Protein AF-A0A0F8VMT8-F1 (afdb_monomer_lite)

Secondary structure (DSSP, 8-state):
----HHHHHHHHHHHHHHHHHHHHHHHHHHHS-GGG---SSHHHHHHHHHHHHHHHHHHHHHHHHTHHHHHHHHHHHHS-HHHHHHHHHHHHHHT---

Foldseek 3Di:
DDDDPVRVVVVVVVVVVVVVVVVVVVCCCPVVVLVVQPDPDPVVNVVVSVVSVVV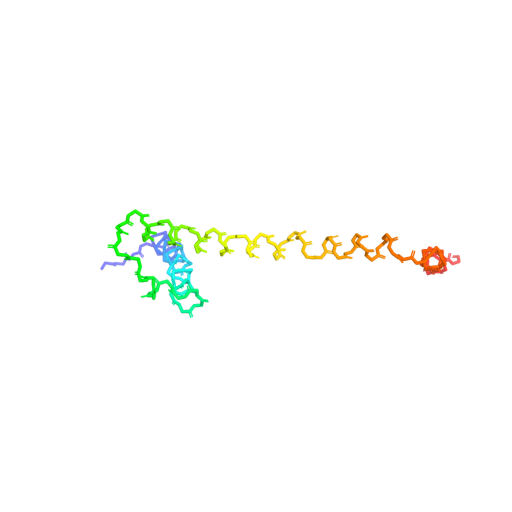VVVVVVCVVDPPVVPVVVVCVVPPPPVVVVVVVVVVVVVPDDD

pLDDT: mean 82.47, std 11.04, range [58.97, 95.0]

Structure (mmCIF, N/CA/C/O backbone):
data_AF-A0A0F8VMT8-F1
#
_entry.id   AF-A0A0F8VMT8-F1
#
loop_
_atom_site.group_PDB
_atom_site.id
_atom_site.type_symbol
_atom_site.label_atom_id
_atom_site.label_alt_id
_atom_site.label_comp_id
_atom_site.label_asym_id
_atom_site.label_entity_id
_atom_site.label_seq_id
_atom_site.pdbx_PDB_ins_code
_atom_site.Cartn_x
_atom_site.Cartn_y
_atom_site.Cartn_z
_atom_site.occupancy
_atom_site.B_iso_or_equiv
_atom_site.auth_seq_id
_atom_site.auth_comp_id
_atom_site.auth_asym_id
_atom_site.auth_atom_id
_atom_site.pdbx_PDB_model_num
ATOM 1 N N . THR A 1 1 ? -30.466 8.789 17.266 1.00 64.62 1 THR A N 1
ATOM 2 C CA . THR A 1 1 ? -30.925 7.385 17.413 1.00 64.62 1 THR A CA 1
ATOM 3 C C . THR A 1 1 ? -29.850 6.560 18.101 1.00 64.62 1 THR A C 1
ATOM 5 O O . THR A 1 1 ? -28.702 6.594 17.675 1.00 64.62 1 THR A O 1
ATOM 8 N N . LYS A 1 2 ? -30.168 5.866 19.206 1.00 78.38 2 LYS A N 1
ATOM 9 C CA . LYS A 1 2 ? -29.196 4.997 19.899 1.00 78.38 2 LYS A CA 1
ATOM 10 C C . LYS A 1 2 ? -28.933 3.757 19.036 1.00 78.38 2 LYS A C 1
ATOM 12 O O . LYS A 1 2 ? -29.837 2.959 18.829 1.00 78.38 2 LYS A O 1
ATOM 17 N N . GLN A 1 3 ? -27.711 3.606 18.529 1.00 77.75 3 GLN A N 1
ATOM 18 C CA . GLN A 1 3 ? -27.300 2.401 17.803 1.00 77.75 3 GLN A CA 1
ATOM 19 C C . GLN A 1 3 ? -27.196 1.204 18.757 1.00 77.75 3 GLN A C 1
ATOM 21 O O . GLN A 1 3 ? -26.594 1.317 19.833 1.00 77.75 3 GLN A O 1
ATOM 26 N N . SER A 1 4 ? -27.738 0.060 18.337 1.00 90.56 4 SER A N 1
ATOM 27 C CA . SER A 1 4 ? -27.616 -1.222 19.039 1.00 90.56 4 SER A CA 1
ATOM 28 C C . SER A 1 4 ? -26.147 -1.663 19.138 1.00 90.56 4 SER A C 1
ATOM 30 O O . SER A 1 4 ? -25.320 -1.320 18.288 1.00 90.56 4 SER A O 1
ATOM 32 N N . TYR A 1 5 ? -25.804 -2.450 20.163 1.00 90.94 5 TYR A N 1
ATOM 33 C CA . TYR A 1 5 ? -24.452 -2.992 20.361 1.00 90.94 5 TYR A CA 1
ATOM 34 C C . TYR A 1 5 ? -23.927 -3.719 19.111 1.00 90.94 5 TYR A C 1
ATOM 36 O O . TYR A 1 5 ? -22.778 -3.524 18.706 1.00 90.94 5 TYR A O 1
ATOM 44 N N . TYR A 1 6 ? -24.797 -4.486 18.446 1.00 91.25 6 TYR A N 1
ATOM 45 C CA . TYR A 1 6 ? -24.470 -5.176 17.199 1.00 91.25 6 TYR A CA 1
ATOM 46 C C . TYR A 1 6 ? -24.098 -4.200 16.073 1.00 91.25 6 TYR A C 1
ATOM 48 O O . TYR A 1 6 ? -23.081 -4.386 15.405 1.00 91.25 6 TYR A O 1
ATOM 56 N N . GLN A 1 7 ? -24.872 -3.122 15.907 1.00 93.62 7 GLN A N 1
ATOM 57 C CA . GLN A 1 7 ? -24.616 -2.101 14.886 1.00 93.62 7 GLN A CA 1
ATOM 58 C C . GLN A 1 7 ? -23.259 -1.433 15.121 1.00 93.62 7 GLN A C 1
ATOM 60 O O . GLN A 1 7 ? -22.449 -1.382 14.203 1.00 93.62 7 GLN A O 1
ATOM 65 N N . LYS A 1 8 ? -22.947 -1.045 16.366 1.00 90.31 8 LYS A N 1
ATOM 66 C CA . LYS A 1 8 ? -21.641 -0.456 16.714 1.00 90.31 8 LYS A CA 1
ATOM 67 C C . LYS A 1 8 ? -20.474 -1.394 16.402 1.00 90.31 8 LYS A C 1
ATOM 69 O O . LYS A 1 8 ? -19.443 -0.948 15.900 1.00 90.31 8 LYS A O 1
ATOM 74 N N . ARG A 1 9 ? -20.614 -2.692 16.697 1.00 91.88 9 ARG A N 1
ATOM 75 C CA . ARG A 1 9 ? -19.589 -3.699 16.379 1.00 91.88 9 ARG A CA 1
ATOM 76 C C . ARG A 1 9 ? -19.396 -3.844 14.869 1.00 91.88 9 ARG A C 1
ATOM 78 O O . ARG A 1 9 ? -18.253 -3.920 14.426 1.00 91.88 9 ARG A O 1
ATOM 85 N N . LYS A 1 10 ? -20.486 -3.859 14.096 1.00 93.12 10 LYS A N 1
ATOM 86 C CA . LYS A 1 10 ? -20.446 -3.926 12.630 1.00 93.12 10 LYS A CA 1
ATOM 87 C C . LYS A 1 10 ? -19.722 -2.710 12.039 1.00 93.12 10 LYS A C 1
ATOM 89 O O . LYS A 1 10 ? -18.744 -2.890 11.324 1.00 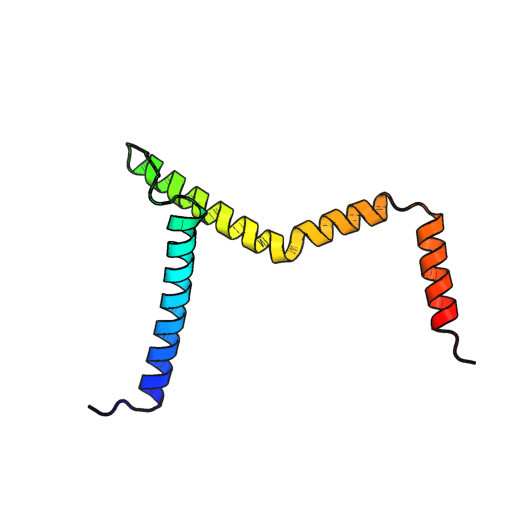93.12 10 LYS A O 1
ATOM 94 N N . THR A 1 11 ? -20.091 -1.496 12.452 1.00 92.75 11 THR A N 1
ATOM 95 C CA . THR A 1 11 ? -19.466 -0.258 11.953 1.00 92.75 11 THR A CA 1
ATOM 96 C C . THR A 1 11 ? -17.978 -0.178 12.292 1.00 92.75 11 THR A C 1
ATOM 98 O O . THR A 1 11 ? -17.182 0.276 11.477 1.00 92.75 11 THR A O 1
ATOM 101 N N . ARG A 1 12 ? -17.568 -0.649 13.479 1.00 91.56 12 ARG A N 1
ATOM 102 C CA . ARG A 1 12 ? -16.144 -0.719 13.850 1.00 91.56 12 ARG A CA 1
ATOM 103 C C . ARG A 1 12 ? -15.353 -1.675 12.958 1.00 91.56 12 ARG A C 1
ATOM 105 O O . ARG A 1 12 ? -14.224 -1.350 12.612 1.00 91.56 12 ARG A O 1
ATOM 112 N N . LYS A 1 13 ? -15.925 -2.828 12.591 1.00 93.62 13 LYS A N 1
ATOM 113 C CA . LYS A 1 13 ? -15.279 -3.775 11.667 1.00 93.62 13 LYS A CA 1
ATOM 114 C C . LYS A 1 13 ? -15.103 -3.165 10.277 1.00 93.62 13 LYS A C 1
ATOM 116 O O . LYS A 1 13 ? -13.988 -3.130 9.778 1.00 93.62 13 LYS A O 1
ATOM 121 N N . GLU A 1 14 ? -16.168 -2.596 9.721 1.00 94.56 14 GLU A N 1
ATOM 122 C CA . GLU A 1 14 ? -16.134 -1.932 8.409 1.00 94.56 14 GLU A CA 1
ATOM 123 C C . GLU A 1 14 ? -15.160 -0.742 8.391 1.00 94.56 14 GLU A C 1
ATOM 125 O O . GLU A 1 14 ? -14.477 -0.492 7.400 1.00 94.56 14 GLU A O 1
ATOM 130 N N . ALA A 1 15 ? -15.071 0.007 9.495 1.00 93.75 15 ALA A N 1
ATOM 131 C CA . ALA A 1 15 ? -14.091 1.079 9.640 1.00 93.75 15 ALA A CA 1
ATOM 132 C C . ALA A 1 15 ? -12.656 0.537 9.695 1.00 93.75 15 ALA A C 1
ATOM 134 O O . ALA A 1 15 ? -11.778 1.095 9.050 1.00 93.75 15 ALA A O 1
ATOM 135 N N . ALA A 1 16 ? -12.407 -0.560 10.415 1.00 93.38 16 ALA A N 1
ATOM 136 C CA . ALA A 1 16 ? -11.082 -1.175 10.473 1.00 93.38 16 ALA A CA 1
ATOM 137 C C . ALA A 1 16 ? -10.619 -1.695 9.100 1.00 93.38 16 ALA A C 1
ATOM 139 O O . ALA A 1 16 ? -9.461 -1.496 8.734 1.00 93.38 16 ALA A O 1
ATOM 140 N N . GLU A 1 17 ? -11.521 -2.301 8.325 1.00 93.50 17 GLU A N 1
ATOM 141 C CA . GLU A 1 17 ? -11.248 -2.751 6.954 1.00 93.50 17 GLU A CA 1
ATOM 142 C C . GLU A 1 17 ? -10.885 -1.572 6.042 1.00 93.50 17 GLU A C 1
ATOM 144 O O . GLU A 1 17 ? -9.854 -1.606 5.367 1.00 93.50 17 GLU A O 1
ATOM 149 N N . ARG A 1 18 ? -11.663 -0.482 6.085 1.00 95.00 18 ARG A N 1
ATOM 150 C CA . ARG A 1 18 ? -11.355 0.740 5.324 1.00 95.00 18 ARG A CA 1
ATOM 151 C C . ARG A 1 18 ? -10.042 1.381 5.751 1.00 95.00 18 ARG A C 1
ATOM 153 O O . ARG A 1 18 ? -9.239 1.709 4.889 1.00 95.00 18 ARG A O 1
ATOM 160 N N . ASN A 1 19 ? -9.779 1.479 7.053 1.00 93.94 19 ASN A N 1
ATOM 161 C CA . ASN A 1 19 ? -8.525 2.029 7.569 1.00 93.94 19 ASN A CA 1
ATOM 162 C C . ASN A 1 19 ? -7.314 1.230 7.073 1.00 93.94 19 ASN A C 1
ATOM 164 O O . ASN A 1 19 ? -6.280 1.811 6.748 1.00 93.94 19 ASN A O 1
ATOM 168 N N . HIS A 1 20 ? -7.430 -0.100 6.998 1.00 91.69 20 HIS A N 1
ATOM 169 C CA . HIS A 1 20 ? -6.364 -0.939 6.457 1.00 91.69 20 HIS A CA 1
ATOM 170 C C . HIS A 1 20 ? -6.100 -0.628 4.978 1.00 91.69 20 HIS A C 1
ATOM 172 O O . HIS A 1 20 ? -4.949 -0.453 4.571 1.00 91.69 20 HIS A O 1
ATOM 178 N N . ILE A 1 21 ? -7.171 -0.511 4.192 1.00 90.06 21 ILE A N 1
ATOM 179 C CA . ILE A 1 21 ? -7.112 -0.181 2.767 1.00 90.06 21 ILE A CA 1
ATOM 180 C C . ILE A 1 21 ? -6.516 1.221 2.559 1.00 90.06 21 ILE A C 1
ATOM 182 O O . ILE A 1 21 ? -5.536 1.372 1.829 1.00 90.06 21 ILE A O 1
ATOM 186 N N . GLU A 1 22 ? -7.041 2.239 3.241 1.00 91.75 22 GLU A N 1
ATOM 187 C CA . GLU A 1 22 ? -6.550 3.621 3.185 1.00 91.75 22 GLU A CA 1
ATOM 188 C C . GLU A 1 22 ? -5.084 3.726 3.615 1.00 91.75 22 GLU A C 1
ATOM 190 O O . GLU A 1 22 ? -4.305 4.431 2.974 1.00 91.75 22 GLU A O 1
ATOM 195 N N . GLY A 1 23 ? -4.671 2.962 4.631 1.00 91.94 23 GLY A N 1
ATOM 196 C CA . GLY A 1 23 ? -3.274 2.868 5.049 1.00 91.94 23 GLY A CA 1
ATOM 197 C C . GLY A 1 23 ? -2.356 2.332 3.944 1.00 91.94 23 GLY A C 1
ATOM 198 O O . GLY A 1 23 ? -1.273 2.878 3.728 1.00 91.94 23 GLY A O 1
ATOM 199 N N . LYS A 1 24 ? -2.790 1.312 3.189 1.00 90.12 24 LYS A N 1
ATOM 200 C CA . LYS A 1 24 ? -2.037 0.785 2.034 1.00 90.12 24 LYS A CA 1
ATOM 201 C C . LYS A 1 24 ? -1.991 1.770 0.871 1.00 90.12 24 LYS A C 1
ATOM 203 O O . LYS A 1 24 ? -0.931 1.939 0.272 1.00 90.12 24 LYS A O 1
ATOM 208 N N . PHE A 1 25 ? -3.084 2.475 0.595 1.00 88.56 25 PHE A N 1
ATOM 209 C CA . PHE A 1 25 ? -3.079 3.558 -0.390 1.00 88.56 25 PHE A CA 1
ATOM 210 C C . PHE A 1 25 ? -2.155 4.709 0.028 1.00 88.56 25 PHE A C 1
ATOM 212 O O . PHE A 1 25 ? -1.396 5.209 -0.800 1.00 88.56 25 PHE A O 1
ATOM 219 N N . GLY A 1 26 ? -2.162 5.097 1.306 1.00 91.12 26 GLY A N 1
ATOM 220 C CA . GLY A 1 26 ? -1.249 6.097 1.861 1.00 91.12 26 GLY A CA 1
ATOM 221 C C . GLY A 1 26 ? 0.216 5.675 1.741 1.00 91.12 26 GLY A C 1
ATOM 222 O O . GLY A 1 26 ? 1.052 6.469 1.312 1.00 91.12 26 GLY A O 1
ATOM 223 N N . GLN A 1 27 ? 0.519 4.403 2.022 1.00 90.69 27 GLN A N 1
ATOM 224 C CA . GLN A 1 27 ? 1.845 3.825 1.799 1.00 90.69 27 GLN A CA 1
ATOM 225 C C . GLN A 1 27 ? 2.249 3.883 0.320 1.00 90.69 27 GLN A C 1
ATOM 227 O O . GLN A 1 27 ? 3.374 4.271 0.022 1.00 90.69 27 GLN A O 1
ATOM 232 N N . GLY A 1 28 ? 1.350 3.534 -0.604 1.00 89.94 28 GLY A N 1
ATOM 233 C CA . GLY A 1 28 ? 1.608 3.640 -2.042 1.00 89.94 28 GLY A CA 1
ATOM 234 C C . GLY A 1 28 ? 1.944 5.074 -2.460 1.00 89.94 28 GLY A C 1
ATOM 235 O O . GLY A 1 28 ? 2.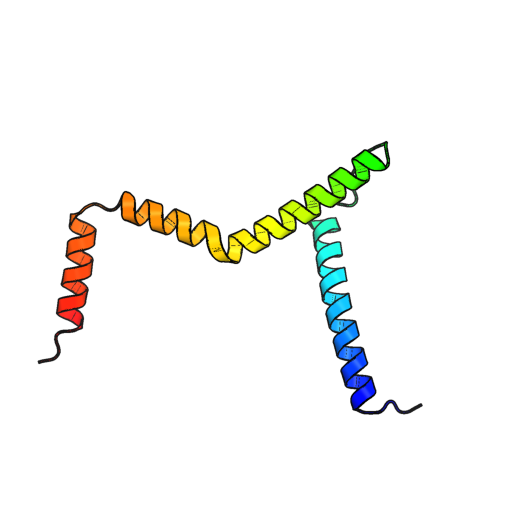935 5.312 -3.147 1.00 89.94 28 GLY A O 1
ATOM 236 N N . LYS A 1 29 ? 1.160 6.050 -1.989 1.00 89.75 29 LYS A N 1
ATOM 237 C CA . LYS A 1 29 ? 1.351 7.473 -2.306 1.00 89.75 29 LYS A CA 1
ATOM 238 C C . LYS A 1 29 ? 2.657 8.047 -1.754 1.00 89.75 29 LYS A C 1
ATOM 240 O O . LYS A 1 29 ? 3.367 8.700 -2.510 1.00 89.75 29 LYS A O 1
ATOM 245 N N . ASN A 1 30 ? 2.968 7.793 -0.481 1.00 89.25 30 ASN A N 1
ATOM 246 C CA . ASN A 1 30 ? 4.113 8.407 0.206 1.00 89.25 30 ASN A CA 1
ATOM 247 C C . ASN A 1 30 ? 5.411 7.593 0.100 1.00 89.25 30 ASN A C 1
ATOM 249 O O . ASN A 1 30 ? 6.490 8.167 0.145 1.00 89.25 30 ASN A O 1
ATOM 253 N N . GLY A 1 31 ? 5.320 6.264 0.031 1.00 86.12 31 GLY A N 1
ATOM 254 C CA . GLY A 1 31 ? 6.476 5.360 0.046 1.00 86.12 31 GLY A CA 1
ATOM 255 C C . GLY A 1 31 ? 6.846 4.783 -1.319 1.00 86.12 31 GLY A C 1
ATOM 256 O O . GLY A 1 31 ? 7.969 4.323 -1.488 1.00 86.12 31 GLY A O 1
ATOM 257 N N . TYR A 1 32 ? 5.921 4.803 -2.283 1.00 87.62 32 TYR A N 1
ATOM 258 C CA . TYR A 1 32 ? 6.131 4.275 -3.637 1.00 87.62 32 TYR A CA 1
ATOM 259 C C . TYR A 1 32 ? 5.795 5.298 -4.734 1.00 87.62 32 TYR A C 1
ATOM 261 O O . TYR A 1 32 ? 5.649 4.929 -5.897 1.00 87.62 32 TYR A O 1
ATOM 269 N N . ASN A 1 33 ? 5.665 6.579 -4.368 1.00 87.25 33 ASN A N 1
ATOM 270 C CA . ASN A 1 33 ? 5.442 7.707 -5.275 1.00 87.25 33 ASN A CA 1
ATOM 271 C C . ASN A 1 33 ? 4.275 7.509 -6.256 1.00 87.25 33 ASN A C 1
ATOM 273 O O . ASN A 1 33 ? 4.328 7.957 -7.401 1.00 87.25 33 ASN A O 1
ATOM 277 N N . LEU A 1 34 ? 3.177 6.887 -5.804 1.00 88.38 34 LEU A N 1
ATOM 278 C CA . LEU A 1 34 ? 1.988 6.664 -6.641 1.00 88.38 34 LEU A CA 1
ATOM 279 C C . LEU A 1 34 ? 1.416 7.974 -7.226 1.00 88.38 34 LEU A C 1
ATOM 281 O O . LEU A 1 34 ? 0.802 7.965 -8.286 1.00 88.38 34 LEU A O 1
ATOM 285 N N . ASN A 1 35 ? 1.631 9.107 -6.545 1.00 87.44 35 ASN A N 1
ATOM 286 C CA . ASN A 1 35 ? 1.207 10.436 -7.000 1.00 87.44 35 ASN A CA 1
ATOM 287 C C . ASN A 1 35 ? 2.102 11.022 -8.109 1.00 87.44 35 ASN A C 1
ATOM 289 O O . ASN A 1 35 ? 1.715 11.995 -8.750 1.00 87.44 35 ASN A O 1
ATOM 293 N N . GLU A 1 36 ? 3.294 10.464 -8.332 1.00 87.81 36 GLU A N 1
ATOM 294 C CA . GLU A 1 36 ? 4.285 10.979 -9.285 1.00 87.81 36 GLU A CA 1
ATOM 295 C C . GLU A 1 36 ? 4.365 10.139 -10.567 1.00 87.81 36 GLU A C 1
ATOM 297 O O . GLU A 1 36 ? 5.306 10.270 -11.351 1.00 87.81 36 GLU A O 1
ATOM 302 N N . ILE A 1 37 ? 3.371 9.285 -10.823 1.00 87.44 37 ILE A N 1
ATOM 303 C CA . ILE A 1 37 ? 3.280 8.514 -12.065 1.00 87.44 37 ILE A CA 1
ATOM 304 C C . ILE A 1 37 ? 2.991 9.482 -13.221 1.00 87.44 37 ILE A C 1
ATOM 306 O O . ILE A 1 37 ? 1.863 9.921 -13.430 1.00 87.44 37 ILE A O 1
ATOM 310 N N . ARG A 1 38 ? 4.021 9.818 -14.005 1.00 84.38 38 ARG A N 1
ATOM 311 C CA . ARG A 1 38 ? 3.939 10.762 -15.142 1.00 84.38 38 ARG A CA 1
ATOM 312 C C . ARG A 1 38 ? 3.547 10.101 -16.470 1.00 84.38 38 ARG A C 1
ATOM 314 O O . ARG A 1 38 ? 3.901 10.600 -17.540 1.00 84.38 38 ARG A O 1
ATOM 321 N N . ALA A 1 39 ? 2.837 8.978 -16.424 1.00 88.19 39 ALA A N 1
ATOM 322 C CA . ALA A 1 39 ? 2.357 8.304 -17.625 1.00 88.19 39 ALA A CA 1
ATOM 323 C C . ALA A 1 39 ? 1.312 9.173 -18.347 1.00 88.19 39 ALA A C 1
ATOM 325 O O . ALA A 1 39 ? 0.395 9.705 -17.727 1.00 88.19 39 ALA A O 1
ATOM 326 N N . ARG A 1 40 ? 1.472 9.349 -19.664 1.00 85.38 40 ARG A N 1
ATOM 327 C CA . ARG A 1 40 ? 0.604 10.219 -20.481 1.00 85.38 40 ARG A CA 1
ATOM 328 C C . ARG A 1 40 ? -0.659 9.515 -20.975 1.00 85.38 40 ARG A C 1
ATOM 330 O O . ARG A 1 40 ? -1.681 10.168 -21.144 1.00 85.38 40 ARG A O 1
ATOM 337 N N . LEU A 1 41 ? -0.575 8.205 -21.205 1.00 93.38 41 LEU A N 1
ATOM 338 C CA . LEU A 1 41 ? -1.691 7.368 -21.635 1.00 93.38 41 LEU A CA 1
ATOM 339 C C . LEU A 1 41 ? -2.294 6.634 -20.436 1.00 93.38 41 LEU A C 1
ATOM 341 O O . LEU A 1 41 ? -1.563 6.161 -19.560 1.00 93.38 41 LEU A O 1
ATOM 345 N N . LYS A 1 42 ? -3.623 6.504 -20.438 1.00 90.12 42 LYS A N 1
ATOM 346 C CA . LYS A 1 42 ? -4.386 5.812 -19.396 1.00 90.12 42 LYS A CA 1
ATOM 347 C C . LYS A 1 42 ? -3.868 4.388 -19.167 1.00 90.12 42 LYS A C 1
ATOM 349 O O . LYS A 1 42 ? -3.467 4.076 -18.051 1.00 90.12 42 LYS A O 1
ATOM 354 N N . ASP A 1 43 ? -3.754 3.589 -20.221 1.00 93.62 43 ASP A N 1
ATOM 355 C CA . ASP A 1 43 ? -3.342 2.180 -20.138 1.00 93.62 43 ASP A CA 1
ATOM 356 C C . ASP A 1 43 ? -1.946 2.013 -19.513 1.00 93.62 43 ASP A C 1
ATOM 358 O O . ASP A 1 43 ? -1.694 1.131 -18.687 1.00 93.62 43 ASP A O 1
ATOM 362 N N . THR A 1 44 ? -1.024 2.917 -19.855 1.00 91.75 44 THR A N 1
ATOM 363 C CA . THR A 1 44 ? 0.321 2.934 -19.276 1.00 91.75 44 THR A CA 1
ATOM 364 C C . THR A 1 44 ? 0.272 3.322 -17.800 1.00 91.75 44 THR A C 1
ATOM 366 O O . THR A 1 44 ? 0.949 2.697 -16.987 1.00 91.75 44 THR A O 1
ATOM 369 N N . SER A 1 45 ? -0.540 4.318 -17.429 1.00 92.00 45 SER A N 1
ATOM 370 C CA . SER A 1 45 ? -0.705 4.726 -16.026 1.00 92.00 45 SER A CA 1
ATOM 371 C C . SER A 1 45 ? -1.293 3.606 -15.161 1.00 92.00 45 SER A C 1
ATOM 373 O O . SER A 1 45 ? -0.790 3.357 -14.067 1.00 92.00 45 SER A O 1
ATOM 375 N N . GLU A 1 46 ? -2.275 2.866 -15.681 1.00 93.38 46 GLU A N 1
ATOM 376 C CA . GLU A 1 46 ? -2.877 1.714 -15.004 1.00 93.38 46 GLU A CA 1
ATOM 377 C C . GLU A 1 46 ? -1.858 0.589 -14.803 1.00 93.38 46 GLU A C 1
ATOM 379 O O . GLU A 1 46 ? -1.756 0.039 -13.706 1.00 93.38 46 GLU A O 1
ATOM 384 N N . SER A 1 47 ? -1.033 0.316 -15.818 1.00 94.12 47 SER A N 1
ATOM 385 C CA . SER A 1 47 ? 0.049 -0.672 -15.724 1.00 94.12 47 SER A CA 1
ATOM 386 C C . SER A 1 47 ? 1.081 -0.297 -14.652 1.00 94.12 47 SER A C 1
ATOM 388 O O . SER A 1 47 ? 1.484 -1.148 -13.863 1.00 94.12 47 SER A O 1
ATOM 390 N N . TRP A 1 48 ? 1.473 0.981 -14.555 1.00 93.94 48 TRP A N 1
ATOM 391 C CA . TRP A 1 48 ? 2.382 1.457 -13.502 1.00 93.94 48 TRP A CA 1
ATOM 392 C C . TRP A 1 48 ? 1.785 1.307 -12.103 1.00 93.94 48 TRP A C 1
ATOM 394 O O . TRP A 1 48 ? 2.456 0.808 -11.198 1.00 93.94 48 TRP A O 1
ATOM 404 N N . VAL A 1 49 ? 0.521 1.699 -11.929 1.00 91.88 49 VAL A N 1
ATOM 405 C CA . VAL A 1 49 ? -0.196 1.544 -10.657 1.00 91.88 49 VAL A CA 1
ATOM 406 C C . VAL A 1 49 ? -0.262 0.064 -10.260 1.00 91.88 49 VAL A C 1
ATOM 408 O O . VAL A 1 49 ? 0.063 -0.278 -9.121 1.00 91.88 49 VAL A O 1
ATOM 411 N N . ALA A 1 50 ? -0.608 -0.826 -11.195 1.00 93.12 50 ALA A N 1
ATOM 412 C CA . ALA A 1 50 ? -0.655 -2.268 -10.960 1.00 93.12 50 ALA A CA 1
ATOM 413 C C . ALA A 1 50 ? 0.719 -2.844 -10.579 1.00 93.12 50 ALA A C 1
ATOM 415 O O . ALA A 1 50 ? 0.815 -3.602 -9.612 1.00 93.12 50 ALA A O 1
A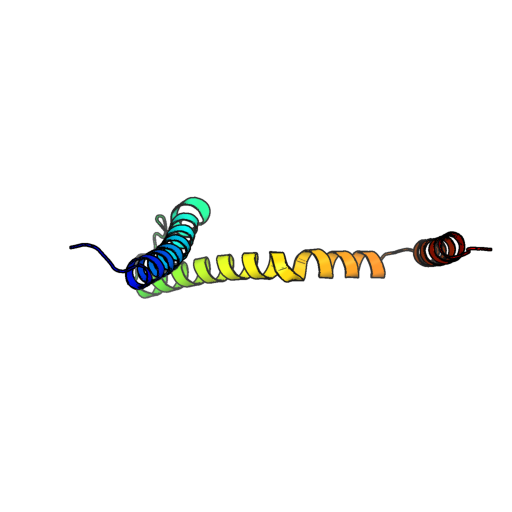TOM 416 N N . CYS A 1 51 ? 1.790 -2.442 -11.270 1.00 93.12 51 CYS A N 1
ATOM 417 C CA . CYS A 1 51 ? 3.160 -2.848 -10.950 1.00 93.12 51 CYS A CA 1
ATOM 418 C C . CYS A 1 51 ? 3.584 -2.419 -9.539 1.00 93.12 51 CYS A C 1
ATOM 420 O O . CYS A 1 51 ? 4.198 -3.205 -8.817 1.00 93.12 51 CYS A O 1
ATOM 422 N N . ILE A 1 52 ? 3.229 -1.205 -9.109 1.00 91.44 52 ILE A N 1
ATOM 423 C CA . ILE A 1 52 ? 3.542 -0.729 -7.753 1.00 91.44 52 ILE A CA 1
ATOM 424 C C . ILE A 1 52 ? 2.834 -1.594 -6.704 1.00 91.44 52 ILE A C 1
ATOM 426 O O . ILE A 1 52 ? 3.478 -2.078 -5.770 1.00 91.44 52 ILE A O 1
ATOM 430 N N . PHE A 1 53 ? 1.536 -1.865 -6.876 1.00 91.44 53 PHE A N 1
ATOM 431 C CA . PHE A 1 53 ? 0.807 -2.760 -5.970 1.00 91.44 53 PHE A CA 1
ATOM 432 C C . PHE A 1 53 ? 1.358 -4.191 -5.987 1.00 91.44 53 PHE A C 1
ATOM 434 O O . PHE A 1 53 ? 1.434 -4.833 -4.937 1.00 91.44 53 PHE A O 1
ATOM 441 N N . PHE A 1 54 ? 1.786 -4.685 -7.149 1.00 92.62 54 PHE A N 1
ATOM 442 C CA . PHE A 1 54 ? 2.429 -5.989 -7.273 1.00 92.62 54 PHE A CA 1
ATOM 443 C C . PHE A 1 54 ? 3.723 -6.066 -6.451 1.00 92.62 54 PHE A C 1
ATOM 445 O O . PHE A 1 54 ? 3.876 -6.979 -5.639 1.00 92.62 54 PHE A O 1
ATOM 452 N N . VAL A 1 55 ? 4.607 -5.070 -6.565 1.00 90.06 55 VAL A N 1
ATOM 453 C CA . VAL A 1 55 ? 5.851 -4.999 -5.777 1.00 90.06 55 VAL A CA 1
ATOM 454 C C . VAL A 1 55 ? 5.561 -4.868 -4.278 1.00 90.06 55 VAL A C 1
ATOM 456 O O . VAL A 1 55 ? 6.194 -5.546 -3.468 1.00 90.06 55 VAL A O 1
ATOM 459 N N . MET A 1 56 ? 4.568 -4.063 -3.886 1.00 89.88 56 MET A N 1
ATOM 460 C CA . MET A 1 56 ? 4.139 -3.955 -2.484 1.00 89.88 56 MET A CA 1
ATOM 461 C C . MET A 1 56 ? 3.698 -5.307 -1.904 1.00 89.88 56 MET A C 1
ATOM 463 O O . MET A 1 56 ? 4.037 -5.633 -0.761 1.00 89.88 56 MET A O 1
ATOM 467 N N . ASN A 1 57 ? 2.962 -6.102 -2.685 1.00 89.31 57 ASN A N 1
ATOM 468 C CA . ASN A 1 57 ? 2.535 -7.443 -2.289 1.00 89.31 57 ASN A CA 1
ATOM 469 C C . ASN A 1 57 ? 3.706 -8.432 -2.248 1.00 89.31 57 ASN A C 1
ATOM 471 O O . ASN A 1 57 ? 3.781 -9.234 -1.317 1.00 89.31 57 ASN A O 1
ATOM 475 N N . LEU A 1 58 ? 4.646 -8.340 -3.192 1.00 88.19 58 LEU A N 1
ATOM 476 C CA . LEU A 1 58 ? 5.837 -9.188 -3.223 1.00 88.19 58 LEU A CA 1
ATOM 477 C C . LEU A 1 58 ? 6.732 -8.959 -1.999 1.00 88.19 58 LEU A C 1
ATOM 479 O O . LEU A 1 58 ? 7.112 -9.920 -1.339 1.00 88.19 58 LEU A O 1
ATOM 483 N N . ILE A 1 59 ? 6.980 -7.700 -1.624 1.00 85.81 59 ILE A N 1
ATOM 484 C CA . ILE A 1 59 ? 7.740 -7.355 -0.410 1.00 85.81 59 ILE A CA 1
ATOM 485 C C . ILE A 1 59 ? 7.045 -7.906 0.843 1.00 85.81 59 ILE A C 1
ATOM 487 O O . ILE A 1 59 ? 7.696 -8.375 1.776 1.00 85.81 59 ILE A O 1
ATOM 491 N N . ASN A 1 60 ? 5.711 -7.857 0.890 1.00 85.00 60 ASN A N 1
ATOM 492 C CA . ASN A 1 60 ? 4.956 -8.425 2.003 1.00 85.00 60 ASN A CA 1
ATOM 493 C C . ASN A 1 60 ? 5.077 -9.956 2.061 1.00 85.00 60 ASN A C 1
ATOM 495 O O . ASN A 1 60 ? 5.222 -10.516 3.144 1.00 85.00 60 ASN A O 1
ATOM 499 N N . TYR A 1 61 ? 5.049 -10.621 0.907 1.00 84.44 61 TYR A N 1
ATOM 500 C CA . TYR A 1 61 ? 5.237 -12.065 0.797 1.00 84.44 61 TYR A CA 1
ATOM 501 C C . TYR A 1 61 ? 6.659 -12.495 1.189 1.00 84.44 61 TYR A C 1
ATOM 503 O O . TYR A 1 61 ? 6.858 -13.474 1.908 1.00 84.44 61 TYR A O 1
ATOM 511 N N . GLU A 1 62 ? 7.659 -11.726 0.771 1.00 76.31 62 GLU A N 1
ATOM 512 C CA . GLU A 1 62 ? 9.063 -12.005 1.044 1.00 76.31 62 GLU A CA 1
ATOM 513 C C . GLU A 1 62 ? 9.407 -11.901 2.533 1.00 76.31 62 GLU A C 1
ATOM 515 O O . GLU A 1 62 ? 10.110 -12.769 3.062 1.00 76.31 62 GLU A O 1
ATOM 520 N N . LYS A 1 63 ? 8.847 -10.899 3.226 1.00 71.56 63 LYS A N 1
ATOM 521 C CA . LYS A 1 63 ? 8.950 -10.764 4.688 1.00 71.56 63 LYS A CA 1
ATOM 522 C C . LYS A 1 63 ? 8.436 -11.990 5.437 1.00 71.56 63 LYS A C 1
ATOM 524 O O . LYS A 1 63 ? 8.904 -12.250 6.540 1.00 71.56 63 LYS A O 1
ATOM 529 N N . LEU A 1 64 ? 7.476 -12.714 4.864 1.00 65.69 64 LEU A N 1
ATOM 530 C CA . LEU A 1 64 ? 6.902 -13.897 5.493 1.00 65.69 64 LEU A CA 1
ATOM 531 C C . LEU A 1 64 ? 7.764 -15.144 5.256 1.00 65.69 64 LEU A C 1
ATOM 533 O O . LEU A 1 64 ? 7.959 -15.904 6.200 1.00 65.69 64 LEU A O 1
ATOM 537 N N . ASN A 1 65 ? 8.318 -15.346 4.051 1.00 62.72 65 ASN A N 1
ATOM 538 C CA . ASN A 1 65 ? 8.830 -16.672 3.673 1.00 62.72 65 ASN A CA 1
ATOM 539 C C . ASN A 1 65 ? 10.233 -16.744 3.041 1.00 62.72 65 ASN A C 1
ATOM 541 O O . ASN A 1 65 ? 10.821 -17.828 3.075 1.00 62.72 65 ASN A O 1
ATOM 545 N N . LEU A 1 66 ? 10.790 -15.682 2.443 1.00 58.97 66 LEU A N 1
ATOM 546 C CA . LEU A 1 66 ? 11.904 -15.856 1.488 1.00 58.97 66 LEU A CA 1
ATOM 547 C C . LEU A 1 66 ? 13.293 -15.516 2.039 1.00 58.97 66 LEU A C 1
ATOM 549 O O . LEU A 1 66 ? 14.171 -16.378 1.990 1.00 58.97 66 LEU A O 1
ATOM 553 N N . PHE A 1 67 ? 13.512 -14.313 2.583 1.00 59.44 67 PHE A N 1
ATOM 554 C CA . PHE A 1 67 ? 14.870 -13.881 2.957 1.00 59.44 67 PHE A CA 1
ATOM 555 C C . PHE A 1 67 ? 15.510 -14.789 4.008 1.00 59.44 67 PHE A C 1
ATOM 557 O O . PHE A 1 67 ? 16.657 -15.200 3.857 1.00 59.44 67 PHE A O 1
ATOM 564 N N . GLY A 1 68 ? 14.759 -15.160 5.047 1.00 65.44 68 GLY A N 1
ATOM 565 C CA . GLY A 1 68 ? 15.268 -16.048 6.090 1.00 65.44 68 GLY A CA 1
ATOM 566 C C . GLY A 1 68 ? 15.540 -17.463 5.580 1.00 65.44 68 GLY A C 1
ATOM 567 O O . GLY A 1 68 ? 16.526 -18.075 5.978 1.00 65.44 68 GLY A O 1
ATOM 568 N N . SER A 1 69 ? 14.686 -17.975 4.692 1.00 70.12 69 SER A N 1
ATOM 569 C CA . SER A 1 69 ? 14.748 -19.358 4.206 1.00 70.12 69 SER A CA 1
ATOM 570 C C . SER A 1 69 ? 15.874 -19.563 3.195 1.00 70.12 69 SER A C 1
ATOM 572 O O . SER A 1 69 ? 16.641 -20.515 3.326 1.00 70.12 69 SER A O 1
ATOM 574 N N . ILE A 1 70 ? 16.021 -18.649 2.230 1.00 74.56 70 ILE A N 1
ATOM 575 C CA . ILE A 1 70 ? 17.104 -18.681 1.235 1.00 74.56 70 ILE A CA 1
ATOM 576 C C . ILE A 1 70 ? 18.454 -18.431 1.905 1.00 74.56 70 ILE A C 1
ATOM 578 O O . ILE A 1 70 ? 19.393 -19.190 1.675 1.00 74.56 70 ILE A O 1
ATOM 582 N N . PHE A 1 71 ? 18.550 -17.428 2.784 1.00 75.06 71 PHE A N 1
ATOM 583 C CA . PHE A 1 71 ? 19.792 -17.141 3.503 1.00 75.06 71 PHE A CA 1
ATOM 584 C C . PHE A 1 71 ? 20.210 -18.310 4.405 1.00 75.06 71 PHE A C 1
ATOM 586 O O . PHE A 1 71 ? 21.364 -18.725 4.372 1.00 75.06 71 PHE A O 1
ATOM 593 N N . ARG A 1 72 ? 19.264 -18.914 5.139 1.00 75.62 72 ARG A N 1
ATOM 594 C CA . ARG A 1 72 ? 19.520 -20.102 5.970 1.00 75.62 72 ARG A CA 1
ATOM 595 C C . ARG A 1 72 ? 19.930 -21.316 5.142 1.00 75.62 72 ARG A C 1
ATOM 597 O O . ARG A 1 72 ? 20.775 -22.087 5.583 1.00 75.62 72 ARG A O 1
ATOM 604 N N . TRP A 1 73 ? 19.339 -21.508 3.964 1.00 80.19 73 TRP A N 1
ATOM 605 C CA . TRP A 1 73 ? 19.727 -22.590 3.061 1.00 80.19 73 TRP A CA 1
ATOM 606 C C . TRP A 1 73 ? 21.152 -22.391 2.532 1.00 80.19 73 TRP A C 1
ATOM 608 O O . TRP A 1 73 ? 21.951 -23.319 2.609 1.00 80.19 73 TRP A O 1
ATOM 618 N N . ILE A 1 74 ? 21.504 -21.178 2.096 1.00 81.00 74 ILE A N 1
ATOM 619 C CA . ILE A 1 74 ? 22.872 -20.838 1.669 1.00 81.00 74 ILE A CA 1
ATOM 620 C C . ILE A 1 74 ? 23.862 -21.033 2.823 1.00 81.00 74 ILE A C 1
ATOM 622 O O . ILE A 1 74 ? 24.904 -21.651 2.629 1.00 81.00 74 ILE A O 1
ATOM 626 N N . GLU A 1 75 ? 23.532 -20.566 4.029 1.00 81.44 75 GLU A N 1
ATOM 627 C CA . GLU A 1 75 ? 24.365 -20.743 5.224 1.00 81.44 75 GLU A CA 1
ATOM 628 C C . GLU A 1 75 ? 24.591 -22.228 5.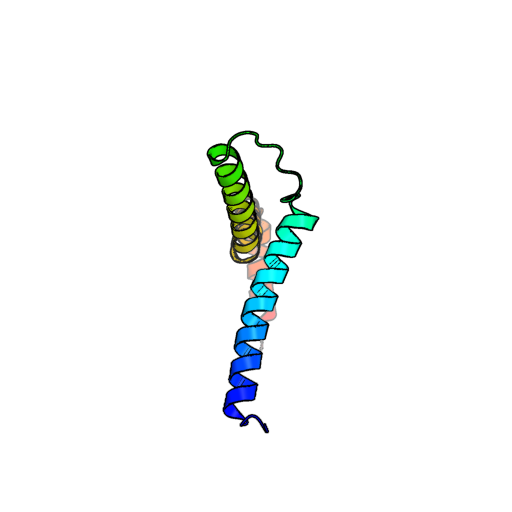543 1.00 81.44 75 GLU A C 1
ATOM 630 O O . GLU A 1 75 ? 25.706 -22.614 5.876 1.00 81.44 75 GLU A O 1
ATOM 635 N N . LEU A 1 76 ? 23.570 -23.080 5.394 1.00 79.94 76 LEU A N 1
ATOM 636 C CA . LEU A 1 76 ? 23.686 -24.530 5.587 1.00 79.94 76 LEU A CA 1
ATOM 637 C C . LEU A 1 76 ? 24.513 -25.218 4.494 1.00 79.94 76 LEU A C 1
ATOM 639 O O . LEU A 1 76 ? 25.272 -26.130 4.809 1.00 79.94 76 LEU A O 1
ATOM 643 N N . VAL A 1 77 ? 24.375 -24.796 3.236 1.00 84.62 77 VAL A N 1
ATOM 644 C CA . VAL A 1 77 ? 25.130 -25.349 2.098 1.00 84.62 77 VAL A CA 1
ATOM 645 C C . VAL A 1 77 ? 26.605 -24.943 2.158 1.00 84.62 77 VAL A C 1
ATOM 647 O O . VAL A 1 77 ? 27.475 -25.740 1.821 1.00 84.62 77 VAL A O 1
ATOM 650 N N . MET A 1 78 ? 26.889 -23.721 2.612 1.00 82.12 78 MET A N 1
ATOM 651 C CA . MET A 1 78 ? 28.246 -23.182 2.746 1.00 82.12 78 MET A CA 1
ATOM 652 C C . MET A 1 78 ? 28.889 -23.489 4.109 1.00 82.12 78 MET A C 1
ATOM 654 O O . MET A 1 78 ? 30.069 -23.194 4.309 1.00 82.12 78 MET A O 1
ATOM 658 N N . ALA A 1 79 ? 28.142 -24.054 5.065 1.00 79.31 79 ALA A N 1
ATOM 659 C CA . ALA A 1 79 ? 28.669 -24.366 6.386 1.00 79.31 79 ALA A CA 1
ATOM 660 C C . ALA A 1 79 ? 29.745 -25.462 6.288 1.00 79.31 79 ALA A C 1
ATOM 662 O O . ALA A 1 79 ? 29.486 -26.538 5.746 1.00 79.31 79 ALA A O 1
ATOM 663 N N . PRO A 1 80 ? 30.943 -25.251 6.863 1.00 75.94 80 PRO A N 1
ATOM 664 C CA . PRO A 1 80 ? 31.968 -26.284 6.888 1.00 75.94 80 PRO A CA 1
ATOM 665 C C . PRO A 1 80 ? 31.470 -27.499 7.682 1.00 75.94 80 PRO A C 1
ATOM 667 O O . PRO A 1 80 ? 30.863 -27.345 8.745 1.00 75.94 80 PRO A O 1
ATOM 670 N N . ASN A 1 81 ? 31.788 -28.711 7.213 1.00 66.62 81 ASN A N 1
ATOM 671 C CA . ASN A 1 81 ? 31.376 -29.990 7.821 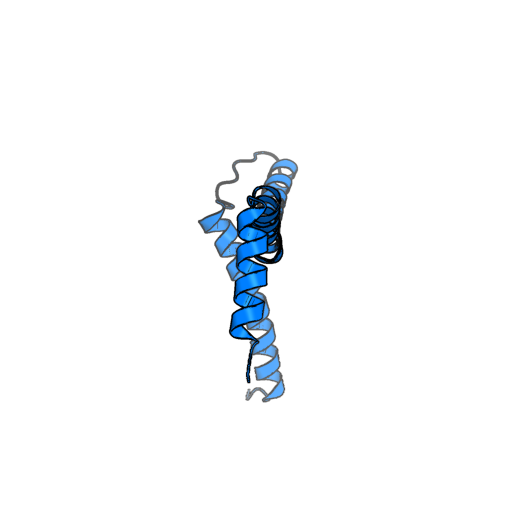1.00 66.62 81 ASN A CA 1
ATOM 672 C C . ASN A 1 81 ? 31.631 -30.060 9.345 1.00 66.62 81 ASN A C 1
ATOM 674 O O . ASN A 1 81 ? 30.856 -30.655 10.095 1.00 66.62 81 ASN A O 1
ATOM 678 N N . ASN A 1 82 ? 32.665 -29.367 9.830 1.00 62.53 82 ASN A N 1
ATOM 679 C CA . ASN A 1 82 ? 33.032 -29.298 11.246 1.00 62.53 82 ASN A CA 1
ATOM 680 C C . ASN A 1 82 ? 32.016 -28.511 12.103 1.00 62.53 82 ASN A C 1
ATOM 682 O O . ASN A 1 82 ? 31.861 -28.799 13.290 1.00 62.53 82 ASN A O 1
ATOM 686 N N . ALA A 1 83 ? 31.300 -27.536 11.531 1.00 64.56 83 ALA A N 1
ATOM 687 C CA . ALA A 1 83 ? 30.287 -26.745 12.235 1.00 64.56 83 ALA A CA 1
ATOM 688 C C . ALA A 1 83 ? 28.991 -27.538 12.472 1.00 64.56 83 ALA A C 1
ATOM 690 O O . ALA A 1 83 ? 28.353 -27.379 13.517 1.00 64.56 83 ALA A O 1
ATOM 691 N N . ILE A 1 84 ? 28.637 -28.433 11.541 1.00 63.38 84 ILE A N 1
ATOM 692 C CA . ILE A 1 84 ? 27.498 -29.350 11.679 1.00 63.38 84 ILE A CA 1
ATOM 693 C C . ILE A 1 84 ? 27.775 -30.331 12.823 1.00 63.38 84 ILE A C 1
ATOM 695 O O . ILE A 1 84 ? 26.967 -30.416 13.745 1.00 63.38 84 ILE A O 1
ATOM 699 N N . ILE A 1 85 ? 28.955 -30.966 12.825 1.00 61.16 85 ILE A N 1
ATOM 700 C CA . ILE A 1 85 ? 29.392 -31.920 13.862 1.00 61.16 85 ILE A CA 1
ATOM 701 C C . ILE A 1 85 ? 29.456 -31.257 15.249 1.00 61.16 85 ILE A C 1
ATOM 703 O O . ILE A 1 85 ? 29.012 -31.839 16.240 1.00 61.16 85 ILE A O 1
ATOM 707 N N . LYS A 1 86 ? 29.942 -30.010 15.338 1.00 64.06 86 LYS A N 1
ATOM 708 C CA . LYS A 1 86 ? 30.001 -29.269 16.611 1.00 64.06 86 LYS A CA 1
ATOM 709 C C . LYS A 1 86 ? 28.604 -28.946 17.161 1.00 64.06 86 LYS A C 1
ATOM 711 O O . LYS A 1 86 ? 28.408 -29.005 18.373 1.00 64.06 86 LYS A O 1
ATOM 716 N N . ARG A 1 87 ? 27.623 -28.647 16.294 1.00 64.25 87 ARG A N 1
ATOM 717 C CA . ARG A 1 87 ? 26.218 -28.406 16.687 1.00 64.25 87 ARG A CA 1
ATOM 718 C C . ARG A 1 87 ? 25.521 -29.678 17.174 1.00 64.25 87 ARG A C 1
ATOM 720 O O . ARG A 1 87 ? 24.827 -29.615 18.188 1.00 64.25 87 ARG A O 1
ATOM 727 N N . SER A 1 88 ? 25.699 -30.813 16.497 1.00 65.12 88 SER A N 1
ATOM 728 C CA . SER A 1 88 ? 25.140 -32.098 16.947 1.00 65.12 88 SER A CA 1
ATOM 729 C C . SER A 1 88 ? 25.803 -32.598 18.234 1.00 65.12 88 SER A C 1
ATOM 731 O O . SER A 1 88 ? 25.089 -33.041 19.131 1.00 65.12 88 SER A O 1
ATOM 733 N N . GLY A 1 89 ? 27.123 -32.433 18.386 1.00 68.12 89 GLY A N 1
ATOM 734 C CA . GLY A 1 89 ? 27.841 -32.750 19.627 1.00 68.12 89 GLY A CA 1
ATOM 735 C C . GLY A 1 89 ? 27.386 -31.911 20.828 1.00 68.12 89 GLY A C 1
ATOM 736 O O . GLY A 1 89 ? 27.121 -32.463 21.893 1.00 68.12 89 GLY A O 1
ATOM 737 N N . LEU A 1 90 ? 27.193 -30.594 20.657 1.00 65.81 90 LEU A N 1
ATOM 738 C CA . LEU A 1 90 ? 26.670 -29.725 21.725 1.00 65.81 90 LEU A CA 1
ATOM 739 C C . LEU A 1 90 ? 25.251 -30.116 22.153 1.00 65.81 90 LEU A C 1
ATOM 741 O O . LEU A 1 90 ? 24.922 -30.070 23.334 1.00 65.81 90 LEU A O 1
ATOM 745 N N . LYS A 1 91 ? 24.407 -30.503 21.190 1.00 73.44 91 LYS A N 1
ATOM 746 C CA . LYS A 1 91 ? 23.028 -30.927 21.457 1.00 73.44 91 LYS A CA 1
ATOM 747 C C . LYS A 1 91 ? 22.978 -32.261 22.211 1.00 73.44 91 LYS A C 1
ATOM 749 O O . LYS A 1 91 ? 22.056 -32.467 22.990 1.00 73.44 91 LYS A O 1
ATOM 754 N N . LEU A 1 92 ? 23.964 -33.137 22.004 1.00 73.25 92 LEU A N 1
ATOM 755 C CA . LEU A 1 92 ? 24.109 -34.393 22.743 1.00 73.25 92 LEU A CA 1
ATOM 756 C C . LEU A 1 92 ? 24.549 -34.142 24.194 1.00 73.25 92 LEU A C 1
ATOM 758 O O . LEU A 1 92 ? 23.977 -34.717 25.109 1.00 73.25 92 LEU A O 1
ATOM 762 N N . ILE A 1 93 ? 25.506 -33.229 24.399 1.00 71.50 93 ILE A N 1
ATOM 763 C CA . ILE A 1 93 ? 26.013 -32.854 25.730 1.00 71.50 93 ILE A CA 1
ATOM 764 C C . ILE A 1 93 ? 24.939 -32.126 26.552 1.00 71.50 93 ILE A C 1
ATOM 766 O O . ILE A 1 93 ? 24.787 -32.398 27.736 1.00 71.50 93 ILE A O 1
ATOM 770 N N . LEU A 1 94 ? 24.162 -31.228 25.937 1.00 74.56 94 LEU A N 1
ATOM 771 C CA . LEU A 1 94 ? 23.105 -30.481 26.635 1.00 74.56 94 LEU A CA 1
ATOM 772 C C . LEU A 1 94 ? 21.861 -31.325 26.955 1.00 74.56 94 LEU A C 1
ATOM 774 O O . LEU A 1 94 ? 21.147 -31.003 27.899 1.00 74.56 94 LEU A O 1
ATOM 778 N N . ASN A 1 95 ? 21.603 -32.395 26.195 1.00 71.31 95 ASN A N 1
ATOM 779 C CA . ASN A 1 95 ? 20.513 -33.340 26.470 1.00 71.31 95 ASN A CA 1
ATOM 780 C C . ASN A 1 95 ? 20.955 -34.535 27.329 1.00 71.31 95 ASN A C 1
ATOM 782 O O . ASN A 1 95 ? 20.143 -35.418 27.601 1.00 71.31 95 ASN A O 1
ATOM 786 N N . TYR A 1 96 ? 22.220 -34.577 27.751 1.00 67.12 96 TYR A N 1
ATOM 787 C CA . TYR A 1 96 ? 22.707 -35.564 28.703 1.00 67.12 96 TYR A CA 1
ATOM 788 C C . TYR A 1 96 ? 22.306 -35.118 30.116 1.00 67.12 96 TYR A C 1
ATOM 790 O O . TYR A 1 96 ? 22.949 -34.267 30.729 1.00 67.12 96 TYR A O 1
ATOM 798 N N . GLN A 1 97 ? 21.188 -35.647 30.604 1.00 60.16 97 GLN A N 1
ATOM 799 C CA . GLN A 1 97 ? 20.842 -35.645 32.026 1.00 60.16 97 GLN A CA 1
ATOM 800 C C . GLN A 1 97 ? 21.256 -37.018 32.590 1.00 60.16 97 GLN A C 1
ATOM 802 O O . GLN A 1 97 ? 20.996 -38.010 31.906 1.00 60.16 97 GLN A O 1
ATOM 807 N N . PRO A 1 98 ? 21.945 -37.081 33.746 1.00 67.19 98 PRO A N 1
ATOM 808 C CA . PRO A 1 98 ? 22.427 -38.338 34.323 1.00 67.19 98 PRO A CA 1
ATOM 809 C C . PRO A 1 98 ? 21.295 -39.288 34.728 1.00 67.19 98 PRO A C 1
ATOM 811 O O . PRO A 1 98 ? 20.206 -38.794 35.101 1.00 67.19 98 PRO A O 1
#

InterPro domains:
  IPR025668 Transposase DDE domain [PF13586] (7-58)

Organism: NCBI:txid412755

Radius of gyration: 25.05 Å; chains: 1; bounding box: 64×49×56 Å

Sequence (98 aa):
TKQSYYQKRKTRKEAAERNHIEGKFGQGKNGYNLNEIRARLKDTSESWVACIFFVMNLINYEKLNLFGSIFRWIELVMAPNNAIIKRSGLKLILNYQP